Protein AF-A0A9K3GF71-F1 (afdb_monomer)

Solvent-accessible surface area (backbone atoms only — not comparable to full-atom values): 6969 Å² total; per-residue (Å²): 134,64,64,57,65,50,49,28,51,53,26,51,76,69,67,36,63,67,56,26,53,55,38,46,59,53,41,61,75,74,40,83,80,41,70,70,49,54,53,54,52,32,54,51,24,51,75,69,67,36,43,66,59,20,41,53,51,24,51,49,49,47,52,52,59,60,71,64,70,64,63,89,79,40,43,65,61,28,41,52,48,15,52,28,30,36,49,43,12,54,35,24,49,77,73,67,38,53,73,59,13,52,55,26,37,53,54,12,50,56,31,42,52,51,21,52,54,51,47,50,50,54,58,70,68,39,81,84,73,74,125

Foldseek 3Di:
DCVLLVQLVVCVVVVVLVSNVVSLVVCVVPPVDDLSNLLSQLSSCVSVVVLVSNLVSLVVQLVVLVVVPDDLLPLVS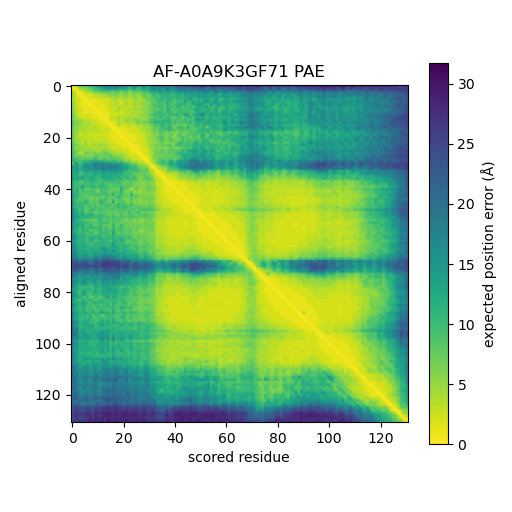LLSPLSSLQSNLSSCVSVVNNVSNVVSNVVSVVSNVSSVVSVVVVVVPDPVPDD

Radius of gyration: 16.18 Å; Cα contacts (8 Å, |Δi|>4): 136; chains: 1; bounding box: 39×34×46 Å

Structure (mmCIF, N/CA/C/O backbone):
data_AF-A0A9K3GF71-F1
#
_entry.id   AF-A0A9K3GF71-F1
#
loop_
_atom_site.group_PDB
_atom_site.id
_atom_site.type_symbol
_atom_site.label_atom_id
_atom_site.label_alt_id
_atom_site.label_comp_id
_atom_site.label_asym_id
_atom_site.label_entity_id
_atom_site.label_seq_id
_atom_site.pdbx_PDB_ins_code
_atom_site.Cartn_x
_atom_site.Cartn_y
_atom_site.Cartn_z
_atom_site.occupancy
_atom_site.B_iso_or_equiv
_atom_site.auth_seq_id
_atom_site.auth_comp_id
_atom_site.auth_asym_id
_atom_site.auth_atom_id
_atom_site.pdbx_PDB_model_num
ATOM 1 N N . MET A 1 1 ? 4.407 -14.687 -17.158 1.00 49.03 1 MET A N 1
ATOM 2 C CA . MET A 1 1 ? 3.899 -14.819 -15.774 1.00 49.03 1 MET A CA 1
ATOM 3 C C . MET A 1 1 ? 3.258 -13.550 -15.144 1.00 49.03 1 MET A C 1
ATOM 5 O O . MET A 1 1 ? 2.945 -13.642 -13.970 1.00 49.03 1 MET A O 1
ATOM 9 N N . PRO A 1 2 ? 2.919 -12.428 -15.837 1.00 54.78 2 PRO A N 1
ATOM 10 C CA . PRO A 1 2 ? 2.250 -11.269 -15.200 1.00 54.78 2 PRO A CA 1
ATOM 11 C C . PRO A 1 2 ? 0.710 -11.373 -15.113 1.00 54.78 2 PRO A C 1
ATOM 13 O O . PRO A 1 2 ? 0.043 -10.444 -14.676 1.00 54.78 2 PRO A O 1
ATOM 16 N N . ALA A 1 3 ? 0.109 -12.478 -15.563 1.00 63.91 3 ALA A N 1
ATOM 17 C CA . ALA A 1 3 ? -1.339 -12.551 -15.770 1.00 63.91 3 ALA A CA 1
ATOM 18 C C . ALA A 1 3 ? -2.159 -12.463 -14.470 1.00 63.91 3 ALA A C 1
ATOM 20 O O . ALA A 1 3 ? -3.218 -11.846 -14.472 1.00 63.91 3 ALA A O 1
ATOM 21 N N . LEU A 1 4 ? -1.674 -13.039 -13.363 1.00 66.19 4 LEU A N 1
ATOM 22 C CA . LEU A 1 4 ? -2.417 -13.071 -12.096 1.00 66.19 4 LEU A CA 1
ATOM 23 C C . LEU A 1 4 ? -2.359 -11.736 -11.341 1.00 66.19 4 LEU A C 1
ATOM 25 O O . LEU A 1 4 ? -3.380 -11.286 -10.827 1.00 66.19 4 LEU A O 1
ATOM 29 N N . SER A 1 5 ? -1.203 -11.067 -11.323 1.00 63.16 5 SER A N 1
ATOM 30 C CA . SER A 1 5 ? -1.058 -9.737 -10.717 1.00 63.16 5 SER A CA 1
ATOM 31 C C . SER A 1 5 ? -1.821 -8.671 -11.510 1.00 63.16 5 SER A C 1
ATOM 33 O O . SER A 1 5 ? -2.496 -7.830 -10.916 1.00 63.16 5 SER A O 1
ATOM 35 N N . VAL A 1 6 ? -1.825 -8.764 -12.846 1.00 67.12 6 VAL A N 1
ATOM 36 C CA . VAL A 1 6 ? -2.656 -7.912 -13.715 1.00 67.12 6 VAL A CA 1
ATOM 37 C C . VAL A 1 6 ? -4.148 -8.210 -13.533 1.00 67.12 6 VAL A C 1
ATOM 39 O O . VAL A 1 6 ? -4.937 -7.278 -13.404 1.00 67.12 6 VAL A O 1
ATOM 42 N N . ALA A 1 7 ? -4.554 -9.482 -13.459 1.00 68.69 7 ALA A N 1
ATOM 43 C CA . ALA A 1 7 ? -5.948 -9.850 -13.205 1.00 68.69 7 ALA A CA 1
ATOM 44 C C . ALA A 1 7 ? -6.439 -9.337 -11.842 1.00 68.69 7 ALA A C 1
ATOM 46 O O . ALA A 1 7 ? -7.545 -8.804 -11.755 1.00 68.69 7 ALA A O 1
ATOM 47 N N . CYS A 1 8 ? -5.601 -9.418 -10.804 1.00 68.19 8 CYS A N 1
ATOM 48 C CA . CYS A 1 8 ? -5.920 -8.877 -9.487 1.00 68.19 8 CYS A CA 1
ATOM 49 C C . CYS A 1 8 ? -6.058 -7.346 -9.517 1.00 68.19 8 CYS A C 1
ATOM 51 O O . CYS A 1 8 ? -6.993 -6.806 -8.930 1.00 68.19 8 CYS A O 1
ATOM 53 N N . ALA A 1 9 ? -5.181 -6.643 -10.243 1.00 67.25 9 ALA A N 1
ATOM 54 C CA . ALA A 1 9 ? -5.270 -5.192 -10.412 1.00 67.25 9 ALA A CA 1
ATOM 55 C C . ALA A 1 9 ? -6.532 -4.767 -11.187 1.00 67.25 9 ALA A C 1
ATOM 57 O O . ALA A 1 9 ? -7.190 -3.793 -10.823 1.00 67.25 9 ALA A O 1
ATOM 58 N N . ILE A 1 10 ? -6.918 -5.517 -12.224 1.00 74.75 10 ILE A N 1
ATOM 59 C CA . ILE A 1 10 ? -8.158 -5.272 -12.977 1.00 74.75 10 ILE A CA 1
ATOM 60 C C . ILE A 1 10 ? -9.387 -5.511 -12.091 1.00 74.75 10 ILE A C 1
ATOM 62 O O . ILE A 1 10 ? -10.313 -4.701 -12.111 1.00 74.75 10 ILE A O 1
ATOM 66 N N . ALA A 1 11 ? -9.405 -6.595 -11.311 1.00 75.44 11 ALA A N 1
ATOM 67 C CA . ALA A 1 11 ? -10.497 -6.896 -10.384 1.00 75.44 11 ALA A CA 1
ATOM 68 C C . ALA A 1 11 ? -10.635 -5.818 -9.298 1.00 75.44 11 ALA A C 1
ATOM 70 O O . ALA A 1 11 ? -11.746 -5.381 -9.003 1.00 75.44 11 ALA A O 1
ATOM 71 N N . PHE A 1 12 ? -9.506 -5.324 -8.783 1.00 73.25 12 PHE A N 1
ATOM 72 C CA . PHE A 1 12 ? -9.461 -4.209 -7.841 1.00 73.25 12 PHE A CA 1
ATOM 73 C C . PHE A 1 12 ? -10.059 -2.933 -8.440 1.00 73.25 12 PHE A C 1
ATOM 75 O O . PHE A 1 12 ? -10.926 -2.314 -7.830 1.00 73.25 12 PHE A O 1
ATOM 82 N N . ASN A 1 13 ? -9.672 -2.578 -9.668 1.00 75.94 13 ASN A N 1
ATOM 83 C CA . ASN A 1 13 ? -10.190 -1.385 -10.344 1.00 75.94 13 ASN A CA 1
ATOM 84 C C . ASN A 1 13 ? -11.700 -1.483 -10.646 1.00 75.94 13 ASN A C 1
ATOM 86 O O . ASN A 1 13 ? -12.402 -0.480 -10.709 1.00 75.94 13 ASN A O 1
ATOM 90 N N . LYS A 1 14 ? -12.222 -2.705 -10.795 1.00 78.56 14 LYS A N 1
ATOM 91 C CA . LYS A 1 14 ? -13.660 -2.972 -10.952 1.00 78.56 14 LYS A CA 1
ATOM 92 C C . LYS A 1 14 ? -14.426 -3.038 -9.624 1.00 78.56 14 LYS A C 1
ATOM 94 O O . LYS A 1 14 ? -15.638 -3.226 -9.652 1.00 78.56 14 LYS A O 1
ATOM 99 N N . GLY A 1 15 ? -13.749 -2.921 -8.479 1.00 74.50 15 GLY A N 1
ATOM 100 C CA . GLY A 1 15 ? -14.357 -3.079 -7.155 1.00 74.50 15 GLY A CA 1
ATOM 101 C C . GLY A 1 15 ? -14.808 -4.510 -6.839 1.00 74.50 15 GLY A C 1
ATOM 102 O O . GLY A 1 15 ? -15.525 -4.729 -5.863 1.00 74.50 15 GLY A O 1
ATOM 103 N N . ASP A 1 16 ? -14.398 -5.502 -7.636 1.00 82.75 16 ASP A N 1
ATOM 104 C CA . ASP A 1 16 ? -14.761 -6.902 -7.425 1.00 82.75 16 ASP A CA 1
ATOM 105 C C . ASP A 1 16 ? -13.846 -7.539 -6.374 1.00 82.75 16 ASP A C 1
ATOM 107 O O . ASP A 1 16 ? -12.882 -8.257 -6.661 1.00 82.75 16 ASP A O 1
ATOM 111 N N . MET A 1 17 ? -14.176 -7.272 -5.112 1.00 77.94 17 MET A N 1
ATOM 112 C CA . MET A 1 17 ? -13.410 -7.754 -3.966 1.00 77.94 17 MET A CA 1
ATOM 113 C C . MET A 1 17 ? -13.471 -9.280 -3.792 1.00 77.94 17 MET A C 1
ATOM 115 O O . MET A 1 17 ? -12.615 -9.850 -3.111 1.00 77.94 17 MET A O 1
ATOM 119 N N . ALA A 1 18 ? -14.452 -9.965 -4.392 1.00 77.00 18 ALA A N 1
ATOM 120 C CA . ALA A 1 18 ? -14.515 -11.424 -4.377 1.00 77.00 18 ALA A CA 1
ATOM 121 C C . ALA A 1 18 ? -13.440 -12.016 -5.293 1.00 77.00 18 ALA A C 1
ATOM 123 O O . ALA A 1 18 ? -12.668 -12.873 -4.853 1.00 77.00 18 ALA A O 1
ATOM 124 N N . THR A 1 19 ? -13.330 -11.488 -6.513 1.00 78.06 19 THR A N 1
ATOM 125 C CA . THR A 1 19 ? -12.280 -11.875 -7.457 1.00 78.06 19 THR A CA 1
ATOM 126 C C . THR A 1 19 ? -10.902 -11.483 -6.936 1.00 78.06 19 THR A C 1
ATOM 128 O O . THR A 1 19 ? -10.014 -12.326 -6.960 1.00 78.06 19 THR A O 1
ATOM 131 N N . VAL A 1 20 ? -10.739 -10.287 -6.350 1.00 74.44 20 VAL A N 1
ATOM 132 C CA . VAL A 1 20 ? -9.478 -9.859 -5.708 1.00 74.44 20 VAL A CA 1
ATOM 133 C C . VAL A 1 20 ? -9.009 -10.880 -4.669 1.00 74.44 20 VAL A C 1
ATOM 135 O O . VAL A 1 20 ? -7.861 -11.316 -4.717 1.00 74.44 20 VAL A O 1
ATOM 138 N N . ARG A 1 21 ? -9.892 -11.328 -3.762 1.00 75.19 21 ARG A N 1
ATOM 139 C CA . ARG A 1 21 ? -9.553 -12.343 -2.744 1.00 75.19 21 ARG A CA 1
ATOM 140 C C . ARG A 1 21 ? -9.150 -13.684 -3.352 1.00 75.19 21 ARG A C 1
ATOM 142 O O . ARG A 1 21 ? -8.212 -14.308 -2.859 1.00 75.19 21 ARG A O 1
ATOM 149 N N . ALA A 1 22 ? -9.847 -14.131 -4.396 1.00 77.69 22 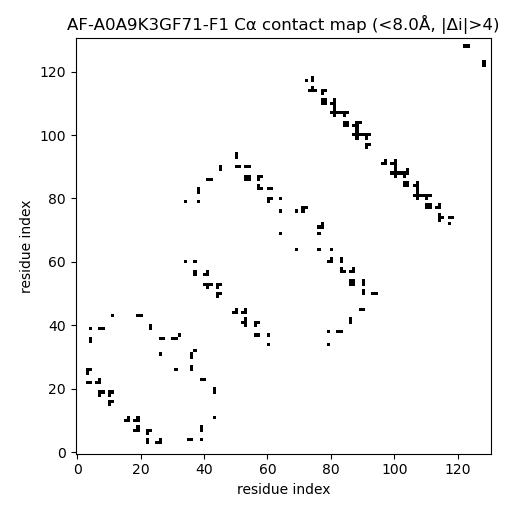ALA A N 1
ATOM 150 C CA . ALA A 1 22 ? -9.520 -15.377 -5.082 1.00 77.69 22 ALA A CA 1
ATOM 151 C C . ALA A 1 22 ? -8.153 -15.283 -5.776 1.00 77.69 22 ALA A C 1
ATOM 153 O O . ALA A 1 22 ? -7.290 -16.130 -5.550 1.00 77.69 22 ALA A O 1
ATOM 154 N N . THR A 1 23 ? -7.917 -14.205 -6.530 1.00 75.50 23 THR A N 1
ATOM 155 C CA . THR A 1 23 ? -6.648 -13.986 -7.228 1.00 75.50 23 THR A CA 1
ATOM 156 C C . THR A 1 23 ? -5.485 -13.771 -6.271 1.00 75.50 23 THR A C 1
ATOM 158 O O . THR A 1 23 ? -4.411 -14.284 -6.549 1.00 75.50 23 THR A O 1
ATOM 161 N N . LEU A 1 24 ? -5.683 -13.103 -5.127 1.00 71.44 24 LEU A N 1
ATOM 162 C CA . LEU A 1 24 ? -4.672 -12.976 -4.06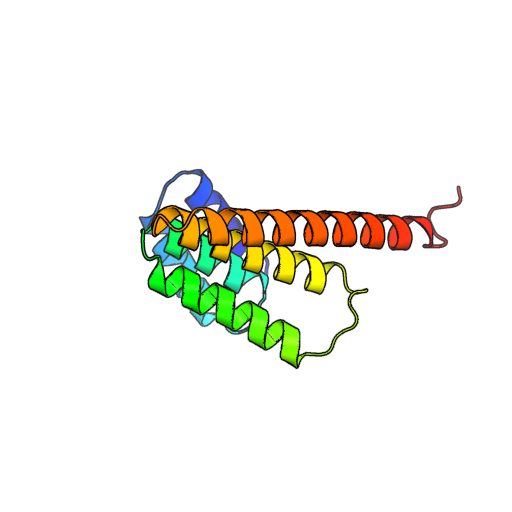5 1.00 71.44 24 LEU A CA 1
ATOM 163 C C . LEU A 1 24 ? -4.289 -14.324 -3.473 1.00 71.44 24 LEU A C 1
ATOM 165 O O . LEU A 1 24 ? -3.109 -14.609 -3.326 1.00 71.44 24 LEU A O 1
ATOM 169 N N . LYS A 1 25 ? -5.274 -15.179 -3.176 1.00 73.56 25 LYS A N 1
ATOM 170 C CA . LYS A 1 25 ? -5.022 -16.514 -2.619 1.00 73.56 25 LYS A CA 1
ATOM 171 C C . LYS A 1 25 ? -4.199 -17.383 -3.570 1.00 73.56 25 LYS A C 1
ATOM 173 O O . LYS A 1 25 ? -3.422 -18.223 -3.118 1.00 73.56 25 LYS A O 1
ATOM 178 N N . ASP A 1 26 ? -4.382 -17.207 -4.873 1.00 73.56 26 ASP A N 1
ATOM 179 C CA . ASP A 1 26 ? -3.581 -17.893 -5.882 1.00 73.56 26 ASP A CA 1
ATOM 180 C C . ASP A 1 26 ? -2.228 -17.199 -6.115 1.00 73.56 26 ASP A C 1
ATOM 182 O O . ASP A 1 26 ? -1.227 -17.890 -6.302 1.00 73.56 26 ASP A O 1
ATOM 186 N N . LEU A 1 27 ? -2.151 -15.871 -5.977 1.00 68.94 27 LEU A N 1
ATOM 187 C CA . LEU A 1 27 ? -0.895 -15.112 -5.945 1.00 68.94 27 LEU A CA 1
ATOM 188 C C . LEU A 1 27 ? 0.001 -15.554 -4.775 1.00 68.94 27 LEU A C 1
ATOM 190 O O . LEU A 1 27 ? 1.187 -15.800 -4.969 1.00 68.94 27 LEU A O 1
ATOM 194 N N . ASP A 1 28 ? -0.569 -15.757 -3.587 1.00 68.00 28 ASP A N 1
ATOM 195 C CA . ASP A 1 28 ? 0.114 -16.230 -2.373 1.00 68.00 28 ASP A CA 1
ATOM 196 C C . ASP A 1 28 ? 0.764 -17.614 -2.541 1.00 68.00 28 ASP A C 1
ATOM 198 O O . ASP A 1 28 ? 1.763 -17.943 -1.890 1.00 68.00 28 ASP A O 1
ATOM 202 N N . LYS A 1 29 ? 0.207 -18.457 -3.418 1.00 67.62 29 LYS A N 1
ATOM 203 C CA . LYS A 1 29 ? 0.760 -19.788 -3.715 1.00 67.62 29 LYS A CA 1
ATOM 204 C C . LYS A 1 29 ? 1.938 -19.724 -4.683 1.00 67.62 29 LYS A C 1
ATOM 206 O O . LYS A 1 29 ? 2.790 -20.608 -4.635 1.00 67.62 29 LYS A O 1
ATOM 211 N N . VAL A 1 30 ? 1.977 -18.715 -5.554 1.00 60.44 30 VAL A N 1
ATOM 212 C CA . VAL A 1 30 ? 2.894 -18.653 -6.704 1.00 60.44 30 VAL A CA 1
ATOM 213 C C . VAL A 1 30 ? 4.010 -17.616 -6.507 1.00 60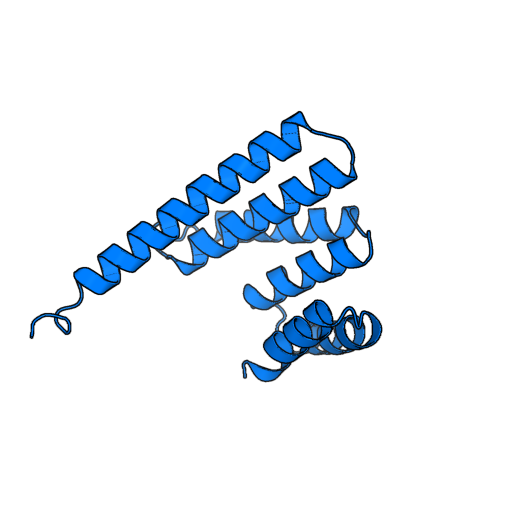.44 30 VAL A C 1
ATOM 215 O O . VAL A 1 30 ? 5.136 -17.840 -6.939 1.00 60.44 30 VAL A O 1
ATOM 218 N N . GLU A 1 31 ? 3.750 -16.515 -5.799 1.00 60.31 31 GLU A N 1
ATOM 219 C CA . GLU A 1 31 ? 4.634 -15.345 -5.692 1.00 60.31 31 GLU A CA 1
ATOM 220 C C . GLU A 1 31 ? 5.026 -15.019 -4.241 1.00 60.31 31 GLU A C 1
ATOM 222 O O . GLU A 1 31 ? 4.976 -13.867 -3.812 1.00 60.31 31 GLU A O 1
ATOM 227 N N . LYS A 1 32 ? 5.487 -16.010 -3.467 1.00 54.44 32 LYS A N 1
ATOM 228 C CA . LYS A 1 32 ? 5.836 -15.816 -2.040 1.00 54.44 32 LYS A CA 1
ATOM 229 C C . LYS A 1 32 ? 6.926 -14.776 -1.737 1.00 54.44 32 LYS A C 1
ATOM 231 O O . LYS A 1 32 ? 7.223 -14.552 -0.567 1.00 54.44 32 LYS A O 1
ATOM 236 N N . ARG A 1 33 ? 7.562 -14.163 -2.737 1.00 55.09 33 ARG A N 1
ATOM 237 C CA . ARG A 1 33 ? 8.636 -13.169 -2.551 1.00 55.09 33 ARG A CA 1
ATOM 238 C C . ARG A 1 33 ? 8.677 -12.088 -3.632 1.00 55.09 33 ARG A C 1
ATOM 240 O O . ARG A 1 33 ? 9.661 -11.359 -3.700 1.00 55.09 33 ARG A O 1
ATOM 247 N N . HIS A 1 34 ? 7.662 -11.992 -4.497 1.00 63.47 34 HIS A N 1
ATOM 248 C CA . HIS A 1 34 ? 7.698 -10.986 -5.556 1.00 63.47 34 HIS A CA 1
ATOM 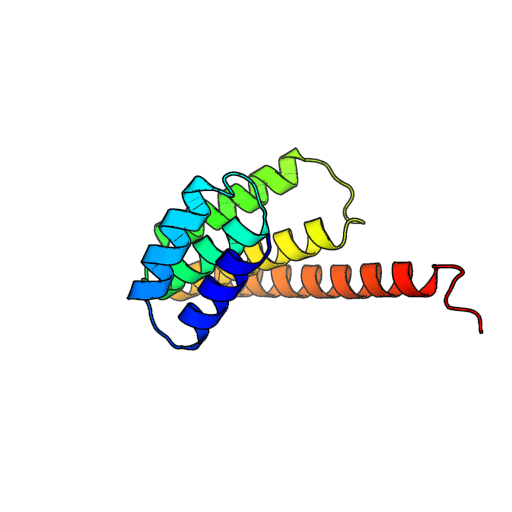249 C C . HIS A 1 34 ? 7.221 -9.627 -5.017 1.00 63.47 34 HIS A C 1
ATOM 251 O O . HIS A 1 34 ? 6.130 -9.553 -4.458 1.00 63.47 34 HIS A O 1
ATOM 257 N N . PRO A 1 35 ? 7.964 -8.527 -5.205 1.00 62.75 35 PRO A N 1
ATOM 258 C CA . PRO A 1 35 ? 7.586 -7.241 -4.613 1.00 62.75 35 PRO A CA 1
ATOM 259 C C . PRO A 1 35 ? 6.262 -6.674 -5.155 1.00 62.75 35 PRO A C 1
ATOM 261 O O . PRO A 1 35 ? 5.494 -6.092 -4.395 1.00 62.75 35 PRO A O 1
ATOM 264 N N . LEU A 1 36 ? 5.914 -6.952 -6.422 1.00 65.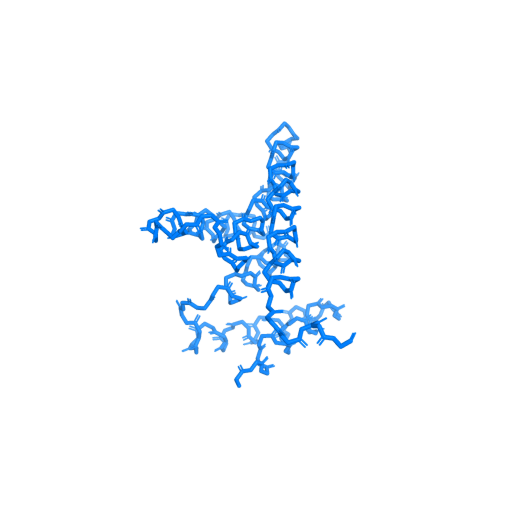50 36 LEU A N 1
ATOM 265 C CA . LEU A 1 36 ? 4.571 -6.645 -6.956 1.00 65.50 36 LEU A CA 1
ATOM 266 C C . LEU A 1 36 ? 3.450 -7.380 -6.207 1.00 65.50 36 LEU A C 1
ATOM 268 O O . LEU A 1 36 ? 2.378 -6.809 -6.025 1.00 65.50 36 LEU A O 1
ATOM 272 N N . SER A 1 37 ? 3.695 -8.611 -5.745 1.00 71.81 37 SER A N 1
ATOM 273 C CA . SER A 1 37 ? 2.733 -9.351 -4.925 1.00 71.81 37 SER A CA 1
ATOM 274 C C . SER A 1 37 ? 2.488 -8.603 -3.619 1.00 71.81 37 SER A C 1
ATOM 276 O O . SER A 1 37 ? 1.339 -8.351 -3.265 1.00 71.81 37 SER A O 1
ATOM 278 N N . THR A 1 38 ? 3.543 -8.128 -2.952 1.00 75.94 38 THR A N 1
ATOM 279 C CA . THR A 1 38 ? 3.418 -7.332 -1.722 1.00 75.94 38 THR A CA 1
ATOM 280 C C . THR A 1 38 ? 2.570 -6.075 -1.925 1.00 75.94 38 THR A C 1
ATOM 282 O O . THR A 1 38 ? 1.720 -5.782 -1.087 1.00 75.94 38 THR A O 1
ATOM 285 N N . CYS A 1 39 ? 2.724 -5.366 -3.049 1.00 76.81 39 CYS A N 1
ATOM 286 C CA . CYS A 1 39 ? 1.895 -4.194 -3.349 1.00 76.81 39 CYS A CA 1
ATOM 287 C C . CYS A 1 39 ? 0.410 -4.545 -3.486 1.00 76.81 39 CYS A C 1
ATOM 289 O O . CYS A 1 39 ? -0.450 -3.886 -2.907 1.00 76.81 39 CYS A O 1
ATOM 291 N N . VAL A 1 40 ? 0.105 -5.619 -4.214 1.00 77.50 40 VAL A N 1
ATOM 292 C CA . VAL A 1 40 ? -1.274 -6.080 -4.419 1.00 77.50 40 VAL A CA 1
ATOM 293 C C . VAL A 1 40 ? -1.913 -6.522 -3.094 1.00 77.50 40 VAL A C 1
ATOM 295 O O . VAL A 1 40 ? -3.079 -6.220 -2.843 1.00 77.50 40 VAL A O 1
ATOM 298 N N . HIS A 1 41 ? -1.146 -7.162 -2.206 1.00 79.19 41 HIS A N 1
ATOM 299 C CA . HIS A 1 41 ? -1.612 -7.539 -0.868 1.00 79.19 41 HIS A CA 1
ATOM 300 C C . HIS A 1 41 ? -1.874 -6.324 0.033 1.00 79.19 41 HIS A C 1
ATOM 302 O O . HIS A 1 41 ? -2.866 -6.315 0.765 1.00 79.19 41 HIS A O 1
ATOM 308 N N . CYS A 1 42 ? -1.032 -5.289 -0.042 1.00 82.12 42 CYS A N 1
ATOM 309 C CA . CYS A 1 42 ? -1.241 -4.024 0.664 1.00 82.12 42 CYS A CA 1
ATOM 310 C C . CYS A 1 42 ? -2.528 -3.315 0.211 1.00 82.12 42 CYS A C 1
ATOM 312 O O . CYS A 1 42 ? -3.355 -2.970 1.056 1.00 82.12 42 CYS A O 1
ATOM 314 N N . GLU A 1 43 ? -2.733 -3.138 -1.102 1.00 82.06 43 GLU A N 1
ATOM 315 C CA . GLU A 1 43 ? -3.965 -2.536 -1.642 1.00 82.06 43 GLU A CA 1
ATOM 316 C C . GLU A 1 43 ? -5.210 -3.315 -1.212 1.00 82.06 43 GLU A C 1
ATOM 318 O O . GLU A 1 43 ? -6.217 -2.733 -0.809 1.00 82.06 43 GLU A O 1
ATOM 323 N N . ALA A 1 44 ? -5.147 -4.643 -1.275 1.00 80.75 44 ALA A N 1
ATOM 324 C CA . ALA A 1 44 ? -6.279 -5.482 -0.932 1.00 80.75 44 ALA A CA 1
ATOM 325 C C . ALA A 1 44 ? -6.641 -5.423 0.553 1.00 80.75 44 ALA A C 1
ATOM 327 O O . ALA A 1 44 ? -7.826 -5.391 0.879 1.00 80.75 44 ALA A O 1
ATOM 328 N N . ALA A 1 45 ? -5.644 -5.389 1.442 1.00 84.31 45 ALA A N 1
ATOM 329 C CA . ALA A 1 45 ? -5.866 -5.205 2.872 1.00 84.31 45 ALA A CA 1
ATOM 330 C C . ALA A 1 45 ? -6.507 -3.836 3.153 1.00 84.31 45 ALA A C 1
ATOM 332 O O . ALA A 1 45 ? -7.521 -3.764 3.845 1.00 84.31 45 ALA A O 1
ATOM 333 N N . LEU A 1 46 ? -6.007 -2.767 2.519 1.00 84.75 46 LEU A N 1
ATOM 334 C CA . LEU A 1 46 ? -6.598 -1.430 2.629 1.00 84.75 46 LEU A CA 1
ATOM 335 C C . LEU A 1 46 ? -8.045 -1.380 2.122 1.00 84.75 46 LEU A C 1
ATOM 337 O O . LEU A 1 46 ? -8.904 -0.811 2.789 1.00 84.75 46 LEU A O 1
ATOM 341 N N . ALA A 1 47 ? -8.342 -1.995 0.976 1.00 81.06 47 ALA A N 1
ATOM 342 C CA . ALA A 1 47 ? -9.701 -2.035 0.434 1.00 81.06 47 ALA A CA 1
ATOM 343 C C . ALA A 1 47 ? -10.662 -2.910 1.255 1.00 81.06 47 ALA A C 1
ATOM 345 O O . ALA A 1 47 ? -11.873 -2.720 1.193 1.00 81.06 47 ALA A O 1
ATOM 346 N N . GLN A 1 48 ? -10.139 -3.853 2.041 1.00 83.44 48 GLN A N 1
ATOM 347 C CA . GLN A 1 48 ? -10.919 -4.627 3.012 1.00 83.44 48 GLN A CA 1
ATOM 348 C C . GLN A 1 48 ? -11.085 -3.902 4.356 1.00 83.44 48 GLN A C 1
ATOM 350 O O . GLN A 1 48 ? -11.784 -4.413 5.226 1.00 83.44 48 GLN A O 1
ATOM 355 N N . GLY A 1 49 ? -10.461 -2.731 4.533 1.00 85.06 49 GLY A N 1
ATOM 356 C CA . GLY A 1 49 ? -10.428 -2.015 5.809 1.00 85.06 49 GLY A CA 1
ATOM 357 C C . GLY A 1 49 ? -9.524 -2.669 6.860 1.00 85.06 49 GLY A C 1
ATOM 358 O O . GLY A 1 49 ? -9.532 -2.254 8.015 1.00 85.06 49 GLY A O 1
ATOM 359 N N . ASP A 1 50 ? -8.730 -3.671 6.477 1.00 89.56 50 ASP A N 1
ATOM 360 C CA . ASP A 1 50 ? -7.789 -4.363 7.355 1.00 89.56 50 ASP A CA 1
ATOM 361 C C . ASP A 1 50 ? -6.489 -3.551 7.462 1.00 89.56 50 ASP A C 1
ATOM 363 O O . ASP A 1 50 ? -5.472 -3.812 6.807 1.00 89.56 50 ASP A O 1
ATOM 367 N N . LEU A 1 51 ? -6.566 -2.485 8.262 1.00 90.06 51 LEU A N 1
ATOM 368 C CA . LEU A 1 51 ? -5.472 -1.537 8.465 1.00 90.06 51 LEU A CA 1
ATOM 369 C C . LEU A 1 51 ? -4.263 -2.192 9.142 1.00 90.06 51 LEU A C 1
ATOM 371 O O .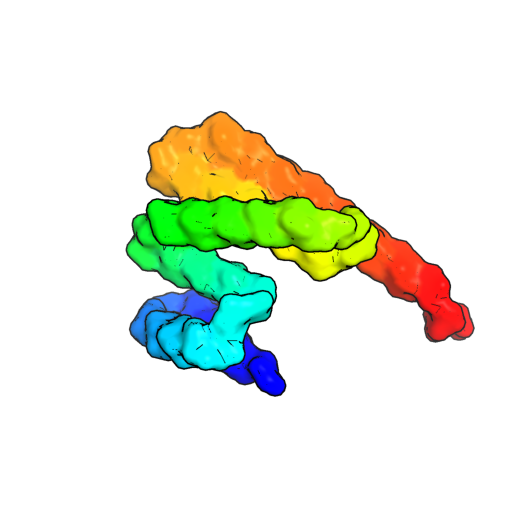 LEU A 1 51 ? -3.127 -1.859 8.807 1.00 90.06 51 LEU A O 1
ATOM 375 N N . GLU A 1 52 ? -4.491 -3.138 10.056 1.00 89.50 52 GLU A N 1
ATOM 376 C CA . GLU A 1 52 ? -3.426 -3.843 10.773 1.00 89.50 52 GLU A CA 1
ATOM 377 C C . GLU A 1 52 ? -2.610 -4.717 9.817 1.00 89.50 52 GLU A C 1
ATOM 379 O O . GLU A 1 52 ? -1.378 -4.635 9.784 1.00 89.50 52 GLU A O 1
ATOM 384 N N . LYS A 1 53 ? -3.281 -5.489 8.958 1.00 86.56 53 LYS A N 1
ATOM 385 C CA . LYS A 1 53 ? -2.603 -6.300 7.947 1.00 86.56 53 LYS A CA 1
ATOM 386 C C . LYS A 1 53 ? -1.880 -5.442 6.916 1.00 86.56 53 LYS A C 1
ATOM 388 O O . LYS A 1 53 ? -0.738 -5.748 6.570 1.00 86.56 53 LYS A O 1
ATOM 393 N N . ALA A 1 54 ? -2.495 -4.352 6.454 1.00 87.06 54 ALA A N 1
ATOM 394 C CA . ALA A 1 54 ? -1.841 -3.407 5.548 1.00 87.06 54 ALA A CA 1
ATOM 395 C C . ALA A 1 54 ? -0.562 -2.818 6.172 1.00 87.06 54 ALA A C 1
ATOM 397 O O . ALA A 1 54 ? 0.471 -2.716 5.505 1.00 87.06 54 ALA A O 1
ATOM 398 N N . GLN A 1 55 ? -0.604 -2.492 7.467 1.00 90.94 55 GLN A N 1
ATOM 399 C CA . GLN A 1 55 ? 0.546 -1.996 8.216 1.00 90.94 55 GLN A CA 1
ATOM 400 C C . GLN A 1 55 ? 1.662 -3.036 8.309 1.00 90.94 55 GLN A C 1
ATOM 402 O O . GLN A 1 55 ? 2.817 -2.719 8.020 1.00 90.94 55 GLN A O 1
ATOM 407 N N . GLN A 1 56 ? 1.330 -4.273 8.689 1.00 89.19 56 GLN A N 1
ATOM 408 C CA . GLN A 1 56 ? 2.298 -5.364 8.818 1.00 89.19 56 GLN A CA 1
ATOM 409 C C . GLN A 1 56 ? 2.983 -5.671 7.482 1.00 89.19 56 GLN A C 1
ATOM 411 O O . GLN A 1 56 ? 4.209 -5.786 7.432 1.00 89.19 56 GLN A O 1
ATOM 416 N N . LEU A 1 57 ? 2.215 -5.740 6.392 1.00 86.81 57 LEU A N 1
ATOM 417 C CA . LEU A 1 57 ? 2.742 -5.993 5.050 1.00 86.81 57 LEU A CA 1
ATOM 418 C C . LEU A 1 57 ? 3.691 -4.878 4.594 1.00 86.81 57 LEU A C 1
ATOM 420 O O . LEU A 1 57 ? 4.804 -5.157 4.143 1.00 86.81 57 LEU A O 1
ATOM 424 N N . ALA A 1 58 ? 3.295 -3.613 4.758 1.00 87.25 58 ALA A N 1
ATOM 425 C CA . ALA A 1 58 ? 4.115 -2.476 4.354 1.00 87.25 58 ALA A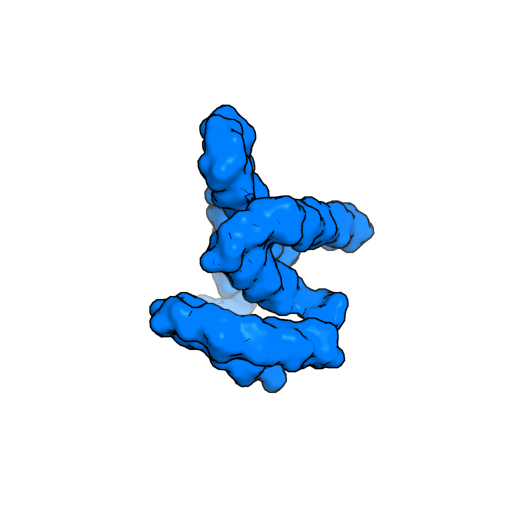 CA 1
ATOM 426 C C . ALA A 1 58 ? 5.378 -2.316 5.221 1.00 87.25 58 ALA A C 1
ATOM 428 O O . ALA A 1 58 ? 6.461 -2.032 4.702 1.00 87.25 58 ALA A O 1
ATOM 429 N N . ALA A 1 59 ? 5.277 -2.540 6.533 1.00 87.81 59 ALA A N 1
ATOM 430 C CA . ALA A 1 59 ? 6.429 -2.526 7.433 1.00 87.81 59 ALA A CA 1
ATOM 431 C C . ALA A 1 59 ? 7.399 -3.681 7.133 1.00 87.81 59 ALA A C 1
ATOM 433 O O . ALA A 1 59 ? 8.613 -3.469 7.083 1.00 87.81 59 ALA A O 1
ATOM 434 N N . GLY A 1 60 ? 6.868 -4.878 6.864 1.00 86.94 60 GLY A N 1
ATOM 435 C CA . GLY A 1 60 ? 7.649 -6.037 6.437 1.00 86.94 60 GLY A CA 1
ATOM 436 C C . GLY A 1 60 ? 8.388 -5.780 5.124 1.00 86.94 60 GLY A C 1
ATOM 437 O O . GLY A 1 60 ? 9.579 -6.073 5.023 1.00 86.94 60 GLY A O 1
ATOM 438 N N . ALA A 1 61 ? 7.724 -5.141 4.154 1.00 83.12 61 ALA A N 1
ATOM 439 C CA . ALA A 1 61 ? 8.346 -4.722 2.901 1.00 83.12 61 ALA A CA 1
ATOM 440 C C . ALA A 1 61 ? 9.522 -3.765 3.145 1.00 83.12 61 ALA A C 1
ATOM 442 O O . ALA A 1 61 ? 10.613 -3.990 2.630 1.00 83.12 61 ALA A O 1
ATOM 443 N N . LEU A 1 62 ? 9.341 -2.731 3.974 1.00 85.00 62 LEU A N 1
ATOM 444 C CA . LEU A 1 62 ? 10.417 -1.787 4.299 1.00 85.00 62 LEU A CA 1
ATOM 445 C C . LEU A 1 62 ? 11.590 -2.451 5.021 1.00 85.00 62 LEU A C 1
ATOM 447 O O . LEU A 1 62 ? 12.737 -2.139 4.711 1.00 85.00 62 LEU A O 1
ATOM 451 N N . SER A 1 63 ? 11.320 -3.360 5.960 1.00 85.50 63 SER A N 1
ATOM 452 C CA . SER A 1 63 ? 12.364 -4.099 6.676 1.00 85.50 63 SER A CA 1
ATOM 453 C C . SER A 1 63 ? 13.163 -4.999 5.729 1.00 85.50 63 SER A C 1
ATOM 455 O O . SER A 1 63 ? 14.392 -4.996 5.770 1.00 85.50 63 SER A O 1
ATOM 457 N N . HIS A 1 64 ? 12.481 -5.694 4.815 1.00 81.31 64 HIS A N 1
ATOM 458 C CA . HIS A 1 64 ? 13.129 -6.514 3.796 1.00 81.31 64 HIS A CA 1
ATOM 459 C C . HIS A 1 64 ? 13.969 -5.673 2.823 1.00 81.31 64 HIS A C 1
ATOM 461 O O . HIS A 1 64 ? 15.109 -6.009 2.524 1.00 81.31 64 HIS A O 1
ATOM 467 N N . LEU A 1 65 ? 13.447 -4.530 2.375 1.00 77.94 65 LEU A N 1
ATOM 468 C CA . LEU A 1 65 ? 14.191 -3.605 1.517 1.00 77.94 65 LEU A CA 1
ATOM 469 C C . LEU A 1 65 ? 15.407 -3.001 2.240 1.00 77.94 65 LEU A C 1
ATOM 471 O O . LEU A 1 65 ? 16.439 -2.770 1.613 1.00 77.94 65 LEU A O 1
ATOM 475 N N . ALA A 1 66 ? 15.309 -2.751 3.548 1.00 78.31 66 ALA A N 1
ATOM 476 C CA . ALA A 1 66 ? 16.433 -2.285 4.355 1.00 78.31 66 ALA A CA 1
ATOM 477 C C . ALA A 1 66 ? 17.512 -3.368 4.529 1.00 78.31 66 ALA A C 1
ATOM 479 O O . ALA A 1 66 ? 18.696 -3.049 4.470 1.00 78.31 66 ALA A O 1
ATOM 480 N N . SER A 1 67 ? 17.127 -4.640 4.697 1.00 77.19 67 SER A N 1
ATOM 481 C CA . SER A 1 67 ? 18.088 -5.739 4.865 1.00 77.19 67 SER A CA 1
ATOM 482 C C . SER A 1 67 ? 18.811 -6.122 3.576 1.00 77.19 67 SER A C 1
ATOM 484 O O . SER A 1 67 ? 19.938 -6.608 3.629 1.00 77.19 67 SER A O 1
ATOM 486 N N . LEU A 1 68 ? 18.196 -5.871 2.418 1.00 71.44 68 LEU A N 1
ATOM 487 C CA . LEU A 1 68 ? 18.803 -6.159 1.120 1.00 71.44 68 LEU A CA 1
ATOM 488 C C . LEU A 1 68 ? 20.006 -5.261 0.797 1.00 71.44 68 LEU A C 1
ATOM 490 O O . LEU A 1 68 ? 20.770 -5.618 -0.093 1.00 71.44 68 LEU A O 1
ATOM 494 N N . ASN A 1 69 ? 20.206 -4.142 1.509 1.00 57.00 69 ASN A N 1
ATOM 495 C CA . ASN A 1 69 ? 21.354 -3.229 1.372 1.00 57.00 69 ASN A CA 1
ATOM 496 C C . ASN A 1 69 ? 21.706 -2.868 -0.091 1.00 57.00 69 ASN A C 1
ATOM 498 O O . ASN A 1 69 ? 22.850 -2.553 -0.418 1.00 57.00 69 ASN A O 1
ATOM 502 N N . GLN A 1 70 ? 20.720 -2.951 -0.990 1.00 57.78 70 GLN A N 1
ATOM 503 C CA . GLN A 1 70 ? 20.874 -2.605 -2.393 1.00 57.78 70 GLN A CA 1
ATOM 504 C C . GLN A 1 70 ? 20.883 -1.086 -2.501 1.00 57.78 70 GLN A C 1
ATOM 506 O O . GLN A 1 70 ? 20.135 -0.388 -1.808 1.00 57.78 70 GLN A O 1
ATOM 511 N N . SER A 1 71 ? 21.802 -0.574 -3.319 1.00 53.78 71 SER A N 1
ATOM 512 C CA . SER A 1 71 ? 22.020 0.858 -3.455 1.00 53.78 71 SER A CA 1
ATOM 513 C C . SER A 1 71 ? 20.708 1.540 -3.840 1.00 53.78 71 SER A C 1
ATOM 515 O O . SER A 1 71 ? 19.914 1.016 -4.621 1.00 53.78 71 SER A O 1
ATOM 517 N N . ALA A 1 72 ? 20.496 2.758 -3.339 1.00 55.69 72 ALA A N 1
ATOM 518 C CA . ALA A 1 72 ? 19.355 3.610 -3.692 1.00 55.69 72 ALA A CA 1
ATOM 519 C C . ALA A 1 72 ? 19.245 3.926 -5.207 1.00 55.69 72 ALA A C 1
ATOM 521 O O . ALA A 1 72 ? 18.394 4.711 -5.615 1.00 55.69 72 ALA A O 1
ATOM 522 N N . SER A 1 73 ? 20.130 3.341 -6.018 1.00 58.81 73 SER A N 1
ATOM 523 C CA . SER A 1 73 ? 20.220 3.456 -7.463 1.00 58.81 73 SER A CA 1
ATOM 524 C C . SER A 1 73 ? 19.355 2.440 -8.210 1.00 58.81 73 SER A C 1
ATOM 526 O O . SER A 1 73 ? 19.160 2.631 -9.404 1.00 58.81 73 SER A O 1
ATOM 528 N N . ASP A 1 74 ? 18.816 1.401 -7.554 1.00 70.81 74 ASP A N 1
ATOM 529 C CA . ASP A 1 74 ? 17.813 0.539 -8.191 1.00 70.81 74 ASP A CA 1
ATOM 530 C C . ASP A 1 74 ? 16.439 1.254 -8.225 1.00 70.81 74 ASP A C 1
ATOM 532 O O . ASP A 1 74 ? 15.827 1.498 -7.169 1.00 70.81 74 ASP A O 1
ATOM 536 N N . PRO A 1 75 ? 15.918 1.604 -9.420 1.00 67.56 75 PRO A N 1
ATOM 537 C CA . PRO A 1 75 ? 14.604 2.229 -9.563 1.00 67.56 75 PRO A CA 1
ATOM 538 C C . PRO A 1 75 ? 13.480 1.352 -9.002 1.00 67.56 75 PRO A C 1
ATOM 540 O O . PRO A 1 75 ? 12.476 1.849 -8.492 1.00 67.56 75 PRO A O 1
ATOM 543 N N . PHE A 1 76 ? 13.644 0.032 -9.048 1.00 73.31 76 PHE A N 1
ATOM 544 C CA . PHE A 1 76 ? 12.647 -0.892 -8.534 1.00 73.31 76 PHE A CA 1
ATOM 545 C C . PHE A 1 76 ? 12.611 -0.881 -7.001 1.00 73.31 76 PHE A C 1
ATOM 547 O O . PHE A 1 76 ? 11.540 -0.744 -6.403 1.00 73.31 76 PHE A O 1
ATOM 554 N N . HIS A 1 77 ? 13.776 -0.910 -6.352 1.00 76.81 77 HIS A N 1
ATOM 555 C CA . HIS A 1 77 ? 13.897 -0.813 -4.894 1.00 76.81 77 HIS A CA 1
ATOM 556 C C . HIS A 1 77 ? 13.341 0.508 -4.345 1.00 76.81 77 HIS A C 1
ATOM 558 O O . HIS A 1 77 ? 12.623 0.526 -3.342 1.00 76.81 77 HIS A O 1
ATOM 564 N N . SER A 1 78 ? 13.628 1.622 -5.024 1.00 76.44 78 SER A N 1
ATOM 565 C CA . SER A 1 78 ? 13.113 2.947 -4.649 1.00 76.44 78 SER A CA 1
ATOM 566 C C . SER A 1 78 ? 11.601 3.079 -4.865 1.00 76.44 78 SER A C 1
ATOM 568 O O . SER A 1 78 ? 10.912 3.594 -3.981 1.00 76.44 78 SER A O 1
ATOM 570 N N . THR A 1 79 ? 11.061 2.528 -5.956 1.00 78.88 79 THR A N 1
ATOM 571 C CA . THR A 1 79 ? 9.608 2.462 -6.202 1.00 78.88 79 THR A CA 1
ATOM 572 C C . THR A 1 79 ? 8.889 1.635 -5.134 1.00 78.88 79 THR A C 1
ATOM 574 O O . THR A 1 79 ? 7.874 2.066 -4.586 1.00 78.88 79 THR A O 1
ATOM 577 N N . MET A 1 80 ? 9.435 0.473 -4.769 1.00 80.81 80 MET A N 1
ATOM 578 C CA . MET A 1 80 ? 8.867 -0.386 -3.725 1.00 80.81 80 MET A CA 1
ATOM 579 C C . MET A 1 80 ? 8.875 0.286 -2.349 1.00 80.81 80 MET A C 1
ATOM 581 O O . MET A 1 80 ? 7.899 0.197 -1.600 1.00 80.81 80 MET A O 1
ATOM 585 N N . LYS A 1 81 ? 9.954 1.005 -2.023 1.00 83.88 81 LYS A N 1
ATOM 586 C CA . LYS A 1 81 ? 10.059 1.775 -0.779 1.00 83.88 81 LYS A CA 1
ATOM 587 C C . LYS A 1 81 ? 9.027 2.905 -0.734 1.00 83.88 81 LYS A C 1
ATOM 589 O O . LYS A 1 81 ? 8.351 3.059 0.285 1.00 83.88 81 LYS A O 1
ATOM 594 N N . ALA A 1 82 ? 8.858 3.629 -1.842 1.00 84.69 82 ALA A N 1
ATOM 595 C CA . ALA A 1 82 ? 7.860 4.685 -1.968 1.00 84.69 82 ALA A CA 1
ATOM 596 C C . ALA A 1 82 ? 6.440 4.136 -1.771 1.00 84.69 82 ALA A C 1
ATOM 598 O O . ALA A 1 82 ? 5.665 4.679 -0.985 1.00 84.69 82 ALA A O 1
ATOM 599 N N . TYR A 1 83 ? 6.124 3.009 -2.412 1.00 85.81 83 TYR A N 1
ATOM 600 C CA . TYR A 1 83 ? 4.821 2.361 -2.290 1.00 85.81 83 TYR A CA 1
ATOM 601 C C . TYR A 1 83 ? 4.530 1.884 -0.854 1.00 85.81 83 TYR A C 1
ATOM 603 O O . TYR A 1 83 ? 3.433 2.090 -0.325 1.00 85.81 83 TYR A O 1
ATOM 611 N N . ALA A 1 84 ? 5.518 1.303 -0.170 1.00 87.81 84 ALA A N 1
ATOM 612 C CA . ALA A 1 84 ? 5.357 0.894 1.222 1.00 87.81 84 ALA A CA 1
ATOM 613 C C . ALA A 1 84 ? 5.138 2.098 2.163 1.00 87.81 84 ALA A C 1
ATOM 615 O O . ALA A 1 84 ? 4.279 2.045 3.043 1.00 87.81 84 ALA A O 1
ATOM 616 N N . GLN A 1 85 ? 5.846 3.217 1.953 1.00 89.62 85 GLN A N 1
ATOM 617 C CA . GLN A 1 85 ? 5.604 4.463 2.700 1.00 89.62 85 GLN A CA 1
ATOM 618 C C . GLN A 1 85 ? 4.210 5.040 2.422 1.00 89.62 85 GLN A C 1
ATOM 620 O O . GLN A 1 85 ? 3.532 5.476 3.352 1.00 89.62 85 GLN A O 1
ATOM 625 N N . PHE A 1 86 ? 3.753 4.987 1.170 1.00 89.31 86 PHE A N 1
ATOM 626 C CA . PHE A 1 86 ? 2.414 5.425 0.784 1.00 89.31 86 PHE A CA 1
ATOM 627 C C . PHE A 1 86 ? 1.322 4.601 1.478 1.00 89.31 86 PHE A C 1
ATOM 629 O O . PHE A 1 86 ? 0.380 5.160 2.040 1.00 89.31 86 PHE A O 1
ATOM 636 N N . THR A 1 87 ? 1.491 3.277 1.518 1.00 89.62 87 THR A N 1
ATOM 637 C CA . THR A 1 87 ? 0.577 2.359 2.212 1.00 89.62 87 THR A CA 1
ATOM 638 C C . THR A 1 87 ? 0.497 2.686 3.705 1.00 89.62 87 THR A C 1
ATOM 640 O O . THR A 1 87 ? -0.598 2.824 4.241 1.00 89.62 87 THR A O 1
ATOM 643 N N . LEU A 1 88 ? 1.639 2.896 4.373 1.00 91.50 88 LEU A N 1
ATOM 644 C CA . LEU A 1 88 ? 1.666 3.293 5.787 1.00 91.50 88 LEU A CA 1
ATOM 645 C C . LEU A 1 88 ? 1.018 4.661 6.029 1.00 91.50 88 LEU A C 1
ATOM 647 O O . LEU A 1 88 ? 0.358 4.849 7.047 1.00 91.50 88 LEU A O 1
ATOM 651 N N . GLY A 1 89 ? 1.164 5.602 5.094 1.00 89.12 89 GLY A N 1
ATOM 652 C CA . GLY A 1 89 ? 0.462 6.883 5.145 1.00 89.12 89 GLY A CA 1
ATOM 653 C C . GLY A 1 89 ? -1.058 6.717 5.085 1.00 89.12 89 GLY A C 1
ATOM 654 O O . GLY A 1 89 ? -1.773 7.327 5.875 1.00 89.12 89 GLY A O 1
ATOM 655 N N . ARG A 1 90 ? -1.560 5.836 4.209 1.00 90.38 90 ARG A N 1
ATOM 656 C CA . ARG A 1 90 ? -2.996 5.509 4.118 1.00 90.38 90 ARG A CA 1
ATOM 657 C C . ARG A 1 90 ? -3.521 4.798 5.361 1.00 90.38 90 ARG A C 1
ATOM 659 O O . ARG A 1 90 ? -4.630 5.095 5.793 1.00 90.38 90 ARG A O 1
ATOM 666 N N . VAL A 1 91 ? -2.728 3.903 5.951 1.00 91.44 91 VAL A N 1
ATOM 667 C CA . VAL A 1 91 ? -3.055 3.283 7.243 1.00 91.44 91 VAL A CA 1
ATOM 668 C C . VAL A 1 91 ? -3.181 4.347 8.332 1.00 91.44 91 VAL A C 1
ATOM 670 O O . VAL A 1 91 ? -4.190 4.374 9.029 1.00 91.44 91 VAL A O 1
ATOM 673 N N . ALA A 1 92 ? -2.205 5.254 8.438 1.00 88.75 92 ALA A N 1
ATOM 674 C CA . ALA A 1 92 ? -2.221 6.328 9.429 1.00 88.75 92 ALA A CA 1
ATOM 675 C C . ALA A 1 92 ? -3.430 7.265 9.247 1.00 88.75 92 ALA A C 1
ATOM 677 O O . ALA A 1 92 ? -4.067 7.631 10.231 1.00 88.75 92 ALA A O 1
ATOM 678 N N . LEU A 1 93 ? -3.821 7.570 7.999 1.00 89.19 93 LEU A N 1
ATOM 679 C CA . LEU A 1 93 ? -5.075 8.281 7.716 1.00 89.19 93 LEU A CA 1
ATOM 680 C C . LEU A 1 93 ? -6.297 7.512 8.228 1.00 89.19 93 LEU A C 1
ATOM 682 O O . LEU A 1 93 ? -7.152 8.102 8.881 1.00 89.19 93 LEU A O 1
ATOM 686 N N . GLY A 1 94 ? -6.373 6.205 7.959 1.00 87.88 94 GLY A N 1
ATOM 687 C CA . GLY A 1 94 ? -7.464 5.350 8.434 1.00 87.88 94 GLY A CA 1
ATOM 688 C C . GLY A 1 94 ? -7.535 5.236 9.962 1.00 87.88 94 GLY A C 1
ATOM 689 O O . GLY A 1 94 ? -8.616 5.044 10.509 1.00 87.88 94 GLY A O 1
ATOM 690 N N . GLN A 1 95 ? -6.403 5.398 10.648 1.00 89.81 95 GLN A N 1
ATOM 691 C CA . GLN A 1 95 ? -6.295 5.419 12.112 1.00 89.81 95 GLN A CA 1
ATOM 692 C C . GLN A 1 95 ? -6.531 6.816 12.720 1.00 89.81 95 GLN A C 1
ATOM 694 O O . GLN A 1 95 ? -6.589 6.945 13.941 1.00 89.81 95 GLN A O 1
ATOM 699 N N . GLY A 1 96 ? -6.669 7.862 11.897 1.00 90.69 96 GLY A N 1
ATOM 700 C CA . GLY A 1 96 ? -6.836 9.247 12.349 1.00 90.69 96 GLY A CA 1
ATOM 701 C C . GLY A 1 96 ? -5.537 9.956 12.759 1.00 90.69 96 GLY A C 1
ATOM 702 O O . GLY A 1 96 ? -5.590 11.088 13.238 1.00 90.69 96 GLY A O 1
ATOM 703 N N . ASP A 1 97 ? -4.369 9.344 12.544 1.00 92.62 97 ASP A N 1
ATOM 704 C CA . ASP A 1 97 ? -3.060 9.950 12.810 1.00 92.62 97 ASP A CA 1
ATOM 705 C C . ASP A 1 97 ? -2.588 10.781 11.604 1.00 92.62 97 ASP A C 1
ATOM 707 O O . ASP A 1 97 ? -1.785 10.356 10.765 1.00 92.62 97 ASP A O 1
ATOM 711 N N . LEU A 1 98 ? -3.128 11.998 11.513 1.00 88.56 98 LEU A N 1
ATOM 712 C CA . LEU A 1 98 ? -2.798 12.970 10.468 1.00 88.56 98 LEU A CA 1
ATOM 713 C C . LEU A 1 98 ? -1.306 13.355 10.422 1.00 88.56 98 LEU A C 1
ATOM 715 O O . LEU A 1 98 ? -0.752 13.376 9.319 1.00 88.56 98 LEU A O 1
ATOM 719 N N . PRO A 1 99 ? -0.623 13.649 11.547 1.00 91.12 99 PRO A N 1
ATOM 720 C CA . PRO A 1 99 ? 0.804 13.967 11.528 1.00 91.12 99 PRO A CA 1
ATOM 721 C C . PRO A 1 99 ? 1.652 12.853 10.904 1.00 91.12 99 PRO A C 1
ATOM 723 O O . PRO A 1 99 ? 2.462 13.112 10.005 1.00 91.12 99 PRO A O 1
ATOM 726 N N . THR A 1 100 ? 1.429 11.602 11.316 1.00 88.19 100 THR A N 1
ATOM 727 C CA . THR A 1 100 ? 2.147 10.453 10.754 1.00 88.19 100 THR A CA 1
ATOM 728 C C . THR A 1 100 ? 1.780 10.231 9.294 1.00 88.19 100 THR A C 1
ATOM 730 O O . THR A 1 100 ? 2.670 9.985 8.476 1.00 88.19 100 THR A O 1
ATOM 733 N N . ALA A 1 101 ? 0.504 10.363 8.933 1.00 86.56 101 ALA A N 1
ATOM 734 C CA . ALA A 1 101 ? 0.063 10.252 7.551 1.00 86.56 101 ALA A CA 1
ATOM 735 C C . ALA A 1 101 ? 0.789 11.240 6.632 1.00 86.56 101 ALA A C 1
ATOM 737 O O . ALA A 1 101 ? 1.365 10.828 5.625 1.00 86.56 101 ALA A O 1
ATOM 738 N N . VAL A 1 102 ? 0.828 12.524 6.998 1.00 88.31 102 VAL A N 1
ATOM 739 C CA . VAL A 1 102 ? 1.495 13.565 6.204 1.00 88.31 102 VAL A CA 1
ATOM 740 C C . VAL A 1 102 ? 2.982 13.263 6.059 1.00 88.31 102 VAL A C 1
ATOM 742 O O . VAL A 1 102 ? 3.502 13.264 4.943 1.00 88.31 102 VAL A O 1
ATOM 745 N N . HIS A 1 103 ? 3.665 12.934 7.157 1.00 90.31 103 HIS A N 1
ATOM 746 C CA . HIS A 1 103 ? 5.088 12.601 7.115 1.00 90.31 103 HIS A CA 1
ATOM 747 C C . HIS A 1 103 ? 5.376 11.418 6.172 1.00 90.31 103 HIS A C 1
ATOM 749 O O . HIS A 1 103 ? 6.297 11.466 5.353 1.00 90.31 103 HIS A O 1
ATOM 755 N N . ARG A 1 104 ? 4.565 10.357 6.250 1.00 87.31 104 ARG A N 1
ATOM 756 C CA . ARG A 1 104 ? 4.721 9.141 5.436 1.00 87.31 104 ARG A CA 1
ATOM 757 C C . ARG A 1 104 ? 4.407 9.378 3.960 1.00 87.31 104 ARG A C 1
ATOM 759 O O . ARG A 1 104 ? 5.150 8.903 3.103 1.00 87.31 104 ARG A O 1
ATOM 766 N N . LEU A 1 105 ? 3.363 10.146 3.656 1.00 86.12 105 LEU A N 1
ATOM 767 C CA . LEU A 1 105 ? 2.988 10.487 2.281 1.00 86.12 105 LEU A CA 1
ATOM 768 C C . LEU A 1 105 ? 4.031 11.396 1.616 1.00 86.12 105 LEU A C 1
ATOM 770 O O . LEU A 1 105 ? 4.422 11.143 0.478 1.00 86.12 105 LEU A O 1
ATOM 774 N N . MET A 1 106 ? 4.563 12.383 2.341 1.00 87.94 106 MET A N 1
ATOM 775 C CA . MET A 1 106 ? 5.653 13.235 1.848 1.00 87.94 106 MET A CA 1
ATOM 776 C C . MET A 1 106 ? 6.934 12.428 1.596 1.00 87.94 106 MET A C 1
ATOM 778 O O . MET A 1 106 ? 7.615 12.620 0.587 1.00 87.94 106 MET A O 1
ATOM 782 N N . ALA A 1 107 ? 7.257 11.478 2.480 1.00 83.81 107 ALA A N 1
ATOM 783 C CA . ALA A 1 107 ? 8.392 10.577 2.287 1.00 83.81 107 ALA A CA 1
ATOM 784 C C . ALA A 1 107 ? 8.216 9.670 1.057 1.00 83.81 107 ALA A C 1
ATOM 786 O O . ALA A 1 107 ? 9.183 9.442 0.326 1.00 83.81 107 ALA A O 1
ATOM 787 N N . ALA A 1 108 ? 6.996 9.182 0.811 1.00 84.38 108 ALA A N 1
ATOM 788 C CA . ALA A 1 108 ? 6.670 8.414 -0.386 1.00 84.38 108 ALA A CA 1
ATOM 789 C C . ALA A 1 108 ? 6.874 9.254 -1.654 1.00 84.38 108 ALA A C 1
ATOM 791 O O . ALA A 1 108 ? 7.571 8.819 -2.567 1.00 84.38 108 ALA A O 1
ATOM 792 N N . GLN A 1 109 ? 6.350 10.482 -1.684 1.00 81.00 109 GLN A N 1
ATOM 793 C CA . GLN A 1 109 ? 6.467 11.378 -2.835 1.00 81.00 109 GLN A CA 1
ATOM 794 C C . GLN A 1 109 ? 7.927 11.693 -3.191 1.00 81.00 109 GLN A C 1
ATOM 796 O O . GLN A 1 109 ? 8.313 11.587 -4.358 1.00 81.00 109 GLN A O 1
ATOM 801 N N . HIS A 1 110 ? 8.761 12.011 -2.197 1.00 79.25 110 HIS A N 1
ATOM 802 C CA . HIS A 1 110 ? 10.189 12.249 -2.424 1.00 79.25 110 HIS A CA 1
ATOM 803 C C . HIS A 1 110 ? 10.902 11.028 -3.024 1.00 79.25 110 HIS A C 1
ATOM 805 O O . HIS A 1 110 ? 11.732 11.174 -3.921 1.00 79.25 110 HIS A O 1
ATOM 811 N N . GLN A 1 111 ? 10.567 9.819 -2.566 1.00 75.06 111 GLN A N 1
ATOM 812 C CA . GLN A 1 111 ? 11.169 8.584 -3.077 1.00 75.06 111 GLN A CA 1
ATOM 813 C C . GLN A 1 111 ? 10.701 8.254 -4.499 1.00 75.06 111 GLN A C 1
ATOM 815 O O . GLN A 1 111 ? 11.517 7.836 -5.320 1.00 75.06 111 GLN A O 1
ATOM 820 N N . SER A 1 112 ? 9.432 8.512 -4.822 1.00 72.00 112 SER A N 1
ATOM 821 C CA . SER A 1 112 ? 8.901 8.373 -6.183 1.00 72.00 112 SER A CA 1
ATOM 822 C C . SER A 1 112 ? 9.611 9.308 -7.163 1.00 72.00 112 SER A C 1
ATOM 824 O O . SER A 1 112 ? 10.019 8.882 -8.241 1.00 72.00 112 SER A O 1
ATOM 826 N N . HIS A 1 113 ? 9.808 10.574 -6.777 1.00 68.56 113 HIS A N 1
ATOM 827 C CA . HIS A 1 113 ? 10.512 11.557 -7.604 1.00 68.56 113 HIS A CA 1
ATOM 828 C C . HIS A 1 113 ? 11.964 11.140 -7.852 1.00 68.56 113 HIS A C 1
ATOM 830 O O . HIS A 1 113 ? 12.428 11.182 -8.990 1.00 68.56 113 HIS A O 1
ATOM 836 N N . HIS A 1 114 ? 12.662 10.677 -6.811 1.00 67.69 114 HIS A N 1
ATOM 837 C CA . HIS A 1 114 ? 14.019 10.157 -6.951 1.00 67.69 114 HIS A CA 1
ATOM 838 C C . HIS A 1 114 ? 14.068 8.975 -7.932 1.00 67.69 114 HIS A C 1
ATOM 840 O O . HIS A 1 114 ? 14.892 8.977 -8.839 1.00 67.69 114 HIS A O 1
ATOM 846 N N . SER A 1 115 ? 13.144 8.012 -7.816 1.00 67.19 115 SER A N 1
ATOM 847 C CA . SER A 1 115 ? 13.073 6.854 -8.720 1.00 67.19 115 SER A CA 1
ATOM 848 C C . SER A 1 115 ? 12.880 7.251 -10.187 1.00 67.19 115 SER A C 1
ATOM 850 O O . SER A 1 115 ? 13.576 6.738 -11.062 1.00 67.19 115 SER A O 1
ATOM 852 N N . VAL A 1 116 ? 11.959 8.181 -10.471 1.00 67.31 116 VAL A N 1
ATOM 853 C CA . VAL A 1 116 ? 11.690 8.652 -11.843 1.00 67.31 116 VAL A CA 1
ATOM 854 C C . VAL A 1 116 ? 12.914 9.352 -12.429 1.00 67.31 116 VAL A C 1
ATOM 856 O O . VAL A 1 116 ? 13.289 9.077 -13.567 1.00 67.31 116 VAL A O 1
ATOM 859 N N . VAL A 1 117 ? 13.574 10.211 -11.648 1.00 66.06 117 VAL A N 1
ATOM 860 C CA . VAL A 1 117 ? 14.788 10.914 -12.084 1.00 66.06 117 VAL A CA 1
ATOM 861 C C . VAL A 1 117 ? 15.935 9.930 -12.330 1.00 66.06 117 VAL A C 1
ATOM 863 O O . VAL A 1 117 ? 16.609 10.022 -13.354 1.00 66.06 117 VAL A O 1
ATOM 866 N N . THR A 1 118 ? 16.141 8.949 -11.448 1.00 66.00 118 THR A N 1
ATOM 867 C CA . THR A 1 118 ? 17.166 7.911 -11.635 1.00 66.00 118 THR A CA 1
ATOM 868 C C . THR A 1 118 ? 16.885 7.058 -12.874 1.00 66.00 118 THR A C 1
ATOM 870 O O . THR A 1 118 ? 17.788 6.856 -13.683 1.00 66.00 118 THR A O 1
ATOM 873 N N . ALA A 1 119 ? 15.642 6.614 -13.079 1.00 65.50 119 ALA A N 1
ATOM 874 C CA . ALA A 1 119 ? 15.257 5.842 -14.261 1.00 65.50 119 ALA A CA 1
ATOM 875 C C . ALA A 1 119 ? 15.435 6.642 -15.564 1.00 65.50 119 ALA A C 1
ATOM 877 O O . ALA A 1 119 ? 15.972 6.116 -16.540 1.00 65.50 119 ALA A O 1
ATOM 878 N N . ALA A 1 120 ? 15.050 7.923 -15.567 1.00 65.06 120 ALA A N 1
ATOM 879 C CA . ALA A 1 120 ? 15.249 8.818 -16.705 1.00 65.06 120 ALA A CA 1
ATOM 880 C C . ALA A 1 120 ? 16.740 9.010 -17.020 1.00 65.06 120 ALA A C 1
ATOM 882 O O . ALA A 1 120 ? 17.141 8.917 -18.178 1.00 65.06 120 ALA A O 1
ATOM 883 N N . ASN A 1 121 ? 17.578 9.193 -15.997 1.00 65.75 121 ASN A N 1
ATOM 884 C CA . ASN A 1 121 ? 19.024 9.335 -16.170 1.00 65.75 121 ASN A CA 1
ATOM 885 C C . ASN A 1 121 ? 19.681 8.052 -16.706 1.00 65.75 121 ASN A C 1
ATOM 887 O O . ASN A 1 121 ? 20.552 8.139 -17.567 1.00 65.75 121 ASN A O 1
ATOM 891 N N . ILE A 1 122 ? 19.245 6.866 -16.266 1.00 67.00 122 ILE A N 1
ATOM 892 C CA . ILE A 1 122 ? 19.717 5.578 -16.811 1.00 67.00 122 ILE A CA 1
ATOM 893 C C . ILE A 1 122 ? 19.312 5.425 -18.287 1.00 67.00 122 ILE A C 1
ATOM 895 O O . ILE A 1 122 ? 20.109 4.973 -19.113 1.00 67.00 122 ILE A O 1
ATOM 899 N N . HIS A 1 123 ? 18.087 5.826 -18.638 1.00 59.53 123 HIS A N 1
ATOM 900 C CA . HIS A 1 123 ? 17.593 5.764 -20.014 1.00 59.53 123 HIS A CA 1
ATOM 901 C C . HIS A 1 123 ? 18.335 6.736 -20.948 1.00 59.53 123 HIS A C 1
ATOM 903 O O . HIS A 1 123 ? 18.678 6.376 -22.073 1.00 59.53 123 HIS A O 1
ATOM 909 N N . LEU A 1 124 ? 18.643 7.944 -20.468 1.00 61.06 124 LEU A N 1
ATOM 910 C CA . LEU A 1 124 ? 19.408 8.954 -21.208 1.00 61.06 124 LEU A CA 1
ATOM 911 C C . LEU A 1 124 ? 20.906 8.618 -21.315 1.00 61.06 124 LEU A C 1
ATOM 913 O O . LEU A 1 124 ? 21.553 9.019 -22.279 1.00 61.06 124 LEU A O 1
ATOM 917 N N . ALA A 1 125 ? 21.460 7.877 -20.352 1.00 59.84 125 ALA A N 1
ATOM 918 C CA . ALA A 1 125 ? 22.850 7.419 -20.370 1.00 59.84 125 ALA A CA 1
ATOM 919 C C . ALA A 1 125 ? 23.074 6.149 -21.216 1.00 59.84 125 ALA A C 1
ATOM 921 O O . ALA A 1 125 ? 24.224 5.778 -21.461 1.00 59.84 125 ALA A O 1
ATOM 922 N N . SER A 1 126 ? 22.009 5.477 -21.671 1.00 55.03 126 SER A N 1
ATOM 923 C CA . SER A 1 126 ? 22.139 4.308 -22.545 1.00 55.03 126 SER A CA 1
ATOM 924 C C . SER A 1 126 ? 22.610 4.720 -23.951 1.00 55.03 126 SER A C 1
ATOM 926 O O . SER A 1 126 ? 22.042 5.627 -24.553 1.00 55.03 126 SER A O 1
ATOM 928 N N . PRO A 1 127 ? 23.623 4.051 -24.531 1.00 54.50 127 PRO A N 1
ATOM 929 C CA . PRO A 1 127 ? 24.218 4.441 -25.814 1.00 54.50 127 PRO A CA 1
ATOM 930 C C . PRO A 1 127 ? 23.287 4.268 -27.027 1.00 54.50 127 PRO A C 1
ATOM 932 O O . PRO A 1 127 ? 23.611 4.724 -28.118 1.00 54.50 127 PRO A O 1
ATOM 935 N N . THR A 1 128 ? 22.125 3.637 -26.856 1.00 56.38 128 THR A N 1
ATOM 936 C CA . THR A 1 128 ? 21.136 3.384 -27.914 1.00 56.38 128 THR A CA 1
ATOM 937 C C . THR A 1 128 ? 20.231 4.576 -28.246 1.00 56.38 128 THR A C 1
ATOM 939 O O . THR A 1 128 ? 19.492 4.504 -29.223 1.00 56.38 128 THR A O 1
ATOM 942 N N . THR A 1 129 ? 20.273 5.665 -27.472 1.00 51.44 129 THR A N 1
ATOM 943 C CA . THR A 1 129 ? 19.431 6.866 -27.667 1.00 51.44 129 THR A CA 1
ATOM 944 C C . THR A 1 129 ? 20.125 7.996 -28.436 1.00 51.44 129 THR A C 1
ATOM 946 O O . THR A 1 129 ? 19.570 9.086 -28.545 1.00 51.44 129 THR A O 1
ATOM 949 N N . ARG A 1 130 ? 21.319 7.758 -29.000 1.00 4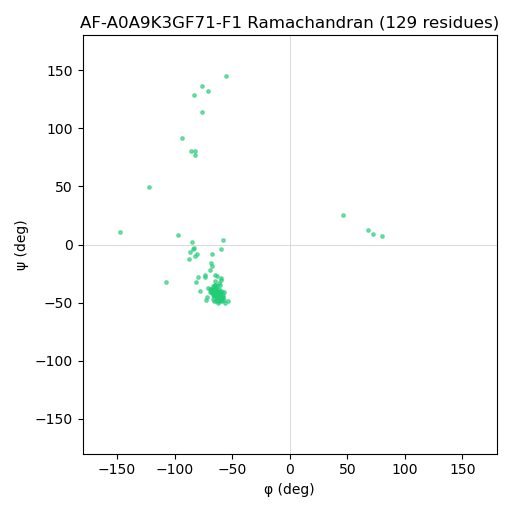4.41 130 ARG A N 1
ATOM 950 C CA . ARG A 1 130 ? 21.939 8.666 -29.977 1.00 44.41 130 ARG A CA 1
ATOM 951 C C . ARG A 1 130 ? 21.585 8.211 -31.393 1.00 44.41 130 ARG A C 1
ATOM 953 O O . ARG A 1 130 ? 22.299 7.390 -31.961 1.00 44.41 130 ARG A O 1
ATOM 960 N N . TRP A 1 131 ? 20.494 8.745 -31.929 1.00 47.94 131 TRP A N 1
ATOM 961 C CA . TRP A 1 131 ? 20.252 8.836 -33.370 1.00 47.94 131 TRP A CA 1
ATOM 962 C C . TRP A 1 131 ? 20.135 10.310 -33.731 1.00 47.94 131 TRP A C 1
ATOM 964 O O . TRP A 1 131 ? 19.458 11.032 -32.963 1.00 47.94 131 TRP A O 1
#

pLDDT: mean 75.47, std 11.79, range [44.41, 92.62]

Mean predicted aligned error: 9.95 Å

Organism: NCBI:txid797122

Sequence (131 aa):
MPALSVACAIAFNKGDMATVRATLKDLDKVEKRHPLSTCVHCEAALAQGDLEKAQQLAAGALSHLASLNQSASDPFHSTMKAYAQFTLGRVALGQGDLPTAVHRLMAAQHQSHHSVVTAANIHLASPTTRW

Secondary structure (DSSP, 8-state):
--HHHHHHHHHHHTT-HHHHHHHHHHHHHH-TT-HHHHHHHHHHHHHTT-HHHHHHHHHHHHHHHHHT---TT-HHHHHHHHHHHHHHHHHHHHTT-HHHHHHHHHHHHHHHHHHHHHHHHHHHHSGGG--

Nearest PDB structures (foldseek):
  3gw4-assembly1_A  TM=7.443E-01  e=1.699E-01  Deinococcus radiodurans R1 = ATCC 13939 = DSM 20539
  8rst-assembly1_A-2  TM=8.133E-01  e=5.578E-01  Bacillus phage phi3T
  8rsu-assembly1_A  TM=8.214E-01  e=6.159E-01  Bacillus phage phi3T
  8rsv-assembly1_A  TM=8.357E-01  e=8.291E-01  Bacillus phage phi3T
  4i1a-assembly3_A  TM=7.592E-01  e=9.619E-01  Bacillus subtilis subsp. subtilis str. 168